Protein AF-A0A833CGF1-F1 (afdb_monomer_lite)

InterPro domains:
  IPR004291 Transposase IS66, central domain [PF03050] (12-80)
  IPR052344 Transposase-related protein [PTHR33678] (7-80)

Organism: NCBI:txid94626

Radius of gyration: 15.97 Å; chains: 1; bounding box: 41×27×38 Å

pLDDT: mean 93.79, std 4.58, range [76.56, 98.44]

Sequence (80 aa):
YSHLATPKRAGGDPLRLAFCWAHGRRKLIKATPKKGSPLVDEALLRIAALYKIEDAIRGKEPEHRRAMRQEMSRPLVDEF

Secondary structure (DSSP, 8-state):
-GGGGSTT-TTSSPPPP---HHHHHHHHHHH--TT--HHHHHHHHHHHHHHHHHHHTTTS-HHHHHHHIIIIIHHHHHT-

Structure (mmCIF, N/CA/C/O backbone):
data_AF-A0A833CGF1-F1
#
_entry.id   AF-A0A833CGF1-F1
#
loop_
_atom_site.group_PDB
_atom_site.id
_atom_site.type_symbol
_atom_site.label_atom_id
_atom_site.label_alt_id
_atom_site.label_comp_id
_atom_site.label_asym_id
_atom_site.label_entity_id
_atom_site.label_seq_id
_atom_site.pdbx_PDB_ins_code
_atom_site.Cartn_x
_atom_site.Cartn_y
_atom_site.Cartn_z
_atom_site.occupancy
_atom_site.B_iso_or_equiv
_atom_site.auth_seq_id
_atom_site.auth_comp_id
_atom_site.auth_asym_id
_atom_site.auth_atom_id
_atom_site.pdbx_PDB_model_num
ATOM 1 N N . TYR A 1 1 ? 6.168 -7.945 13.687 1.00 76.56 1 TYR A N 1
ATOM 2 C CA . TYR A 1 1 ? 7.180 -7.387 12.768 1.00 76.56 1 TYR A CA 1
ATOM 3 C C . TYR A 1 1 ? 7.981 -6.248 13.373 1.00 76.56 1 TYR A C 1
ATOM 5 O O . TYR A 1 1 ? 9.170 -6.216 13.115 1.00 76.56 1 TYR A O 1
ATOM 13 N N . SER A 1 2 ? 7.415 -5.362 14.207 1.00 81.56 2 SER A N 1
ATOM 14 C CA . SER A 1 2 ? 8.190 -4.261 14.813 1.00 81.56 2 SER A CA 1
ATOM 15 C C . SER A 1 2 ? 9.418 -4.729 15.608 1.00 81.56 2 SER A C 1
ATOM 17 O O . SER A 1 2 ? 10.449 -4.077 15.548 1.00 81.56 2 SER A O 1
ATOM 19 N N . HIS A 1 3 ? 9.367 -5.906 16.251 1.00 86.12 3 HIS A N 1
ATOM 20 C CA . HIS A 1 3 ? 10.536 -6.495 16.923 1.00 86.12 3 HIS A CA 1
ATOM 21 C C . HIS A 1 3 ? 11.719 -6.797 15.979 1.00 86.12 3 HIS A C 1
ATOM 23 O O . HIS A 1 3 ? 12.854 -6.852 16.441 1.00 86.12 3 HIS A O 1
ATOM 29 N N . LEU A 1 4 ? 11.484 -6.962 14.666 1.00 88.88 4 LEU A N 1
ATOM 30 C CA . LEU A 1 4 ? 12.529 -7.299 13.688 1.00 88.88 4 LEU A CA 1
ATOM 31 C C . LEU A 1 4 ? 13.400 -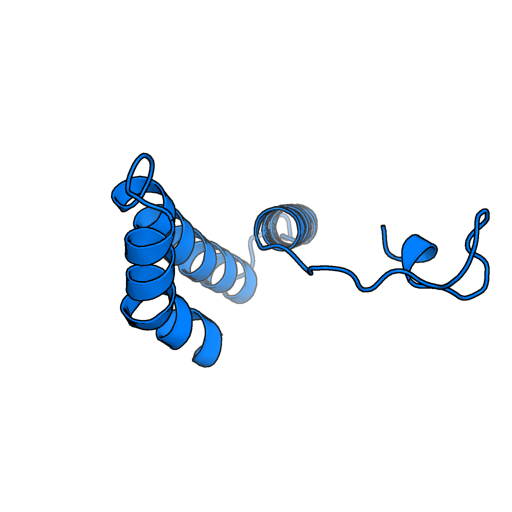6.083 13.365 1.00 88.88 4 LEU A C 1
ATOM 33 O O . LEU A 1 4 ? 14.505 -6.243 12.866 1.00 88.88 4 LEU A O 1
ATOM 37 N N . ALA A 1 5 ? 12.901 -4.883 13.659 1.00 90.31 5 ALA A N 1
ATOM 38 C CA . ALA A 1 5 ? 13.602 -3.620 13.476 1.00 90.31 5 ALA A CA 1
ATOM 39 C C . ALA A 1 5 ? 14.358 -3.177 14.737 1.00 90.31 5 ALA A C 1
ATOM 41 O O . ALA A 1 5 ? 14.778 -2.028 14.828 1.00 90.31 5 ALA A O 1
ATOM 42 N N . THR A 1 6 ? 14.498 -4.055 15.736 1.00 89.38 6 THR A N 1
ATOM 43 C CA . THR A 1 6 ? 15.163 -3.722 17.002 1.00 89.38 6 THR A CA 1
ATOM 44 C C . THR A 1 6 ? 16.542 -4.372 17.098 1.00 89.38 6 THR A C 1
ATOM 46 O O . THR A 1 6 ? 16.725 -5.461 16.551 1.00 89.38 6 THR A O 1
ATOM 49 N N . PRO A 1 7 ? 17.487 -3.784 17.860 1.00 87.62 7 PRO A N 1
ATOM 50 C CA . PRO A 1 7 ? 18.793 -4.398 18.132 1.00 87.62 7 PRO A CA 1
ATOM 51 C C . PRO A 1 7 ? 18.712 -5.742 18.864 1.00 87.62 7 PRO A C 1
ATOM 53 O O . PRO A 1 7 ? 19.675 -6.493 18.894 1.00 87.62 7 PRO A O 1
ATOM 56 N N . LYS A 1 8 ? 17.554 -6.066 19.456 1.00 87.19 8 LYS A N 1
ATOM 57 C CA . LYS A 1 8 ? 17.310 -7.328 20.170 1.00 87.19 8 LYS A CA 1
ATOM 58 C C . LYS A 1 8 ? 16.937 -8.485 19.232 1.00 87.19 8 LYS A C 1
ATOM 60 O O . LYS A 1 8 ? 16.497 -9.533 19.704 1.00 87.19 8 LYS A O 1
ATOM 65 N N . ARG A 1 9 ? 17.031 -8.300 17.912 1.00 89.12 9 ARG A N 1
ATOM 66 C CA . ARG A 1 9 ? 16.715 -9.336 16.926 1.00 89.12 9 ARG A CA 1
ATOM 67 C C . ARG A 1 9 ? 17.732 -10.479 17.023 1.00 89.12 9 ARG A C 1
ATOM 69 O O . ARG A 1 9 ? 18.928 -10.281 16.853 1.00 89.12 9 ARG A O 1
ATOM 76 N N . ALA A 1 10 ? 17.244 -11.699 17.234 1.00 85.12 10 ALA A N 1
ATOM 77 C CA . ALA A 1 10 ? 18.066 -12.894 17.083 1.00 85.12 10 ALA A CA 1
ATOM 78 C C . ALA A 1 10 ? 18.408 -13.113 15.596 1.00 85.12 10 ALA A C 1
ATOM 80 O O . ALA A 1 10 ? 17.523 -13.037 14.739 1.00 85.12 10 ALA A O 1
ATOM 81 N N . GLY A 1 11 ? 19.678 -13.392 15.293 1.00 84.44 11 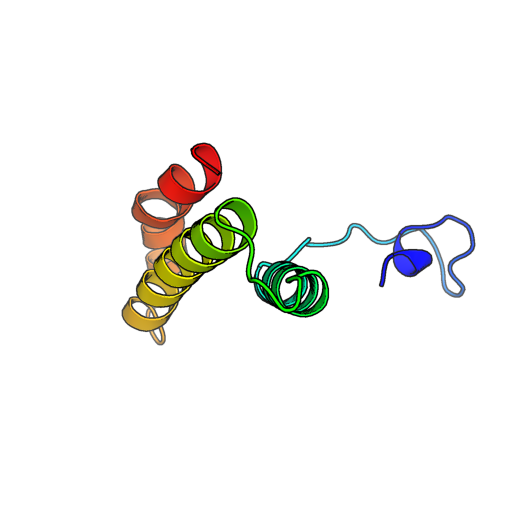GLY A N 1
ATOM 82 C CA . GLY A 1 11 ? 20.139 -13.637 13.920 1.00 84.44 11 GLY A CA 1
ATOM 83 C C . GLY A 1 11 ? 20.601 -12.390 13.153 1.00 84.44 11 GLY A C 1
ATOM 84 O O . GLY A 1 11 ? 20.419 -12.323 11.935 1.00 84.44 11 GLY A O 1
ATOM 85 N N . GLY A 1 12 ? 21.177 -11.408 13.853 1.00 84.12 12 GLY A N 1
ATOM 86 C CA . GLY A 1 12 ? 21.911 -10.285 13.259 1.00 84.12 12 GLY A CA 1
ATOM 87 C C . GLY A 1 12 ? 21.199 -8.937 13.356 1.00 84.12 12 GLY A C 1
ATOM 88 O O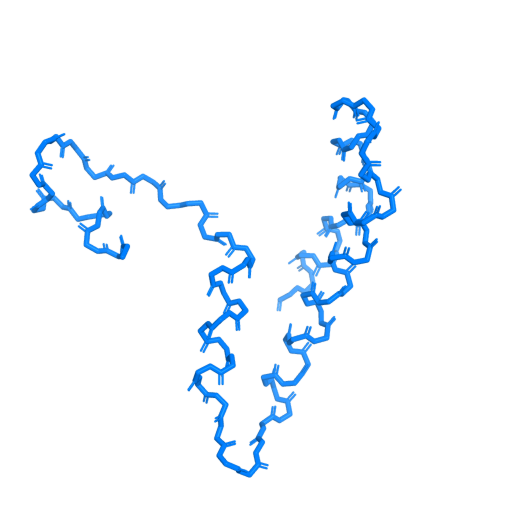 . GLY A 1 12 ? 20.239 -8.777 14.110 1.00 84.12 12 GLY A O 1
ATOM 89 N N . ASP A 1 13 ? 21.678 -7.979 12.565 1.00 91.88 13 ASP A N 1
ATOM 90 C CA . ASP A 1 13 ? 21.292 -6.570 12.655 1.00 91.88 13 ASP A CA 1
ATOM 91 C C . ASP A 1 13 ? 19.783 -6.309 12.465 1.00 91.88 13 ASP A C 1
ATOM 93 O O . ASP A 1 13 ? 19.063 -7.120 11.855 1.00 91.88 13 ASP A O 1
ATOM 97 N N . PRO A 1 14 ? 19.277 -5.165 12.969 1.00 92.81 14 PRO A N 1
ATOM 98 C CA . PRO A 1 14 ? 17.907 -4.723 12.742 1.00 92.81 14 PRO A CA 1
ATOM 99 C C . PRO A 1 14 ? 17.535 -4.685 11.258 1.00 92.81 14 PRO A C 1
ATOM 101 O O . PRO A 1 14 ? 18.250 -4.126 10.427 1.00 92.81 14 PRO A O 1
ATOM 104 N N . LEU A 1 15 ? 16.361 -5.217 10.920 1.00 91.31 15 LEU A N 1
ATOM 105 C CA . LEU A 1 15 ? 15.845 -5.158 9.556 1.00 91.31 15 LEU A CA 1
ATOM 106 C C . LEU A 1 15 ? 15.138 -3.831 9.284 1.00 91.31 15 LEU A C 1
ATOM 108 O O . LEU A 1 15 ? 14.325 -3.359 10.085 1.00 91.31 15 LEU A O 1
ATOM 112 N N . ARG A 1 16 ? 15.357 -3.284 8.085 1.00 91.00 16 ARG A N 1
ATOM 113 C CA . ARG A 1 16 ? 14.535 -2.193 7.556 1.00 91.00 16 ARG A CA 1
ATOM 114 C C . ARG A 1 16 ? 13.173 -2.745 7.148 1.00 91.00 16 ARG A C 1
ATOM 116 O O . ARG A 1 16 ? 13.066 -3.567 6.240 1.00 91.00 16 ARG A O 1
ATOM 123 N N . LEU A 1 17 ? 12.119 -2.286 7.815 1.00 89.81 17 LEU A N 1
ATOM 124 C CA . LEU A 1 17 ? 10.755 -2.659 7.453 1.00 89.81 17 LEU A CA 1
ATOM 125 C C . LEU A 1 17 ? 10.337 -1.936 6.172 1.00 89.81 17 LEU A C 1
ATOM 127 O O . LEU A 1 17 ? 10.552 -0.738 6.028 1.00 89.81 17 LEU A O 1
ATOM 131 N N . ALA A 1 18 ? 9.674 -2.662 5.274 1.00 89.50 18 ALA A N 1
ATOM 132 C CA . ALA A 1 18 ? 9.128 -2.099 4.040 1.00 89.50 18 ALA A CA 1
ATOM 133 C C . ALA A 1 18 ? 7.857 -1.256 4.255 1.00 89.50 18 ALA A C 1
ATOM 135 O O . ALA A 1 18 ? 7.391 -0.626 3.315 1.00 89.50 18 ALA A O 1
ATOM 136 N N . PHE A 1 19 ? 7.251 -1.316 5.451 1.00 87.81 19 PHE A N 1
ATOM 137 C CA . PHE A 1 19 ? 5.978 -0.656 5.783 1.00 87.81 19 PHE A CA 1
ATOM 138 C C . PHE A 1 19 ? 4.886 -0.847 4.717 1.00 87.81 19 PHE A C 1
ATOM 140 O O . PHE A 1 19 ? 4.176 0.080 4.346 1.00 87.81 19 PHE A O 1
ATOM 147 N N . CYS A 1 20 ? 4.747 -2.075 4.204 1.00 92.81 20 CYS A N 1
ATOM 148 C CA . CYS A 1 20 ? 3.896 -2.305 3.044 1.00 92.81 20 CYS A CA 1
ATOM 149 C C . CYS A 1 20 ? 2.406 -2.037 3.321 1.00 92.81 20 CYS A C 1
ATOM 151 O O . CYS A 1 20 ? 1.872 -2.341 4.396 1.00 92.81 20 CYS A O 1
ATOM 153 N N . TRP A 1 21 ? 1.714 -1.556 2.286 1.00 95.00 21 TRP A N 1
ATOM 154 C CA . TRP A 1 21 ? 0.299 -1.177 2.319 1.00 95.00 21 TRP A CA 1
ATOM 155 C C . TRP A 1 21 ? -0.631 -2.283 2.828 1.00 95.00 21 TRP A C 1
ATOM 157 O O . TRP A 1 21 ? -1.591 -2.008 3.543 1.00 95.00 21 TRP A O 1
ATOM 167 N N . ALA A 1 22 ? -0.318 -3.554 2.547 1.00 94.38 22 ALA A N 1
ATOM 168 C CA . ALA A 1 22 ? -1.086 -4.691 3.058 1.00 94.38 22 ALA A CA 1
ATOM 169 C C . ALA A 1 22 ? -1.074 -4.777 4.595 1.00 94.38 22 ALA A C 1
ATOM 171 O O . ALA A 1 22 ? -2.093 -5.091 5.216 1.00 94.38 22 ALA A O 1
ATOM 172 N N . HIS A 1 23 ? 0.065 -4.482 5.231 1.00 93.56 23 HIS A N 1
ATOM 173 C CA . HIS A 1 23 ? 0.157 -4.454 6.689 1.00 93.56 23 HIS A CA 1
ATOM 174 C C . HIS A 1 23 ? -0.508 -3.210 7.279 1.00 93.56 23 HIS A C 1
ATOM 176 O O . HIS A 1 23 ? -1.232 -3.347 8.268 1.00 93.56 23 HIS A O 1
ATOM 182 N N . GLY A 1 24 ? -0.315 -2.039 6.662 1.00 93.44 24 GLY A N 1
ATOM 183 C CA . GLY A 1 24 ? -0.976 -0.793 7.066 1.00 93.44 24 GLY A CA 1
ATOM 184 C C . GLY A 1 24 ? -2.501 -0.925 7.058 1.00 93.44 24 GLY A C 1
ATOM 185 O O . GLY A 1 24 ? -3.144 -0.735 8.090 1.00 93.44 24 GLY A O 1
ATOM 186 N N . ARG A 1 25 ? -3.074 -1.403 5.946 1.00 96.00 25 ARG A N 1
ATOM 187 C CA . ARG A 1 25 ? -4.517 -1.653 5.793 1.00 96.00 25 ARG A CA 1
ATOM 188 C C . ARG A 1 25 ? -5.085 -2.552 6.892 1.00 96.00 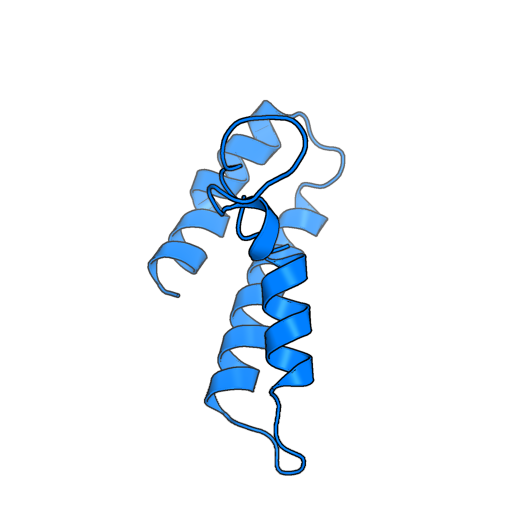25 ARG A C 1
ATOM 190 O O . ARG A 1 25 ? -6.097 -2.218 7.500 1.00 96.00 25 ARG A O 1
ATOM 197 N N . ARG A 1 26 ? -4.439 -3.690 7.185 1.00 95.69 26 ARG A N 1
ATOM 198 C CA . ARG A 1 26 ? -4.897 -4.606 8.252 1.00 95.69 26 ARG A CA 1
ATOM 199 C C . ARG A 1 26 ? -4.919 -3.936 9.625 1.00 95.69 26 ARG A C 1
ATOM 201 O O . ARG A 1 26 ? -5.802 -4.223 10.430 1.00 95.69 26 ARG A O 1
ATOM 208 N N . LYS A 1 27 ? -3.942 -3.071 9.909 1.00 93.12 27 LYS A N 1
ATOM 209 C CA . LYS A 1 27 ? -3.874 -2.330 11.173 1.00 93.12 27 LYS A CA 1
ATOM 210 C C . LYS A 1 27 ? -4.959 -1.261 11.267 1.00 93.12 27 LYS A C 1
ATOM 212 O O . LYS A 1 27 ? -5.578 -1.182 12.321 1.00 93.12 27 LYS A O 1
ATOM 217 N N . LEU A 1 28 ? -5.229 -0.535 10.183 1.00 94.62 28 LEU A N 1
ATOM 218 C CA . LEU A 1 28 ? -6.330 0.431 10.098 1.00 94.62 28 LEU A CA 1
ATOM 219 C C . LEU A 1 28 ? -7.685 -0.233 10.373 1.00 94.62 28 LEU A C 1
ATOM 221 O O . LEU A 1 28 ? -8.407 0.200 11.267 1.00 94.62 28 LEU A O 1
ATOM 225 N N . ILE A 1 29 ? -7.971 -1.358 9.710 1.00 94.69 29 ILE A N 1
ATOM 226 C CA . ILE A 1 29 ? -9.201 -2.134 9.945 1.00 94.69 29 ILE A CA 1
ATOM 227 C C . ILE A 1 29 ? -9.300 -2.567 11.413 1.00 94.69 29 ILE A C 1
ATOM 229 O O . ILE A 1 29 ? -10.331 -2.383 12.050 1.00 94.69 29 ILE A O 1
ATOM 233 N N . LYS A 1 30 ? -8.214 -3.100 11.991 1.00 94.50 30 LYS A N 1
ATOM 234 C CA . LYS A 1 30 ? -8.201 -3.514 13.404 1.00 94.50 30 LYS A CA 1
ATOM 235 C C . LYS A 1 30 ? -8.419 -2.339 14.370 1.00 94.50 30 LYS A C 1
ATOM 237 O O . LYS A 1 30 ? -8.965 -2.545 15.449 1.00 94.50 30 LYS A O 1
ATOM 242 N N . ALA A 1 31 ? -7.950 -1.147 14.013 1.00 91.88 31 ALA A N 1
ATOM 243 C CA . ALA A 1 31 ? -8.091 0.065 14.814 1.00 91.88 31 ALA A CA 1
ATOM 244 C C . ALA A 1 31 ? -9.445 0.768 14.617 1.00 91.88 31 ALA A C 1
ATOM 246 O O . ALA A 1 31 ? -9.745 1.700 15.359 1.00 91.88 31 ALA A O 1
ATOM 247 N N . THR A 1 32 ? -10.256 0.341 13.641 1.00 92.19 32 THR A N 1
ATOM 248 C CA . THR A 1 32 ? -11.545 0.973 13.337 1.00 92.19 32 THR A CA 1
ATOM 249 C C . THR A 1 32 ? -12.513 0.779 14.514 1.00 92.19 32 THR A C 1
ATOM 251 O O . THR A 1 32 ? -12.793 -0.364 14.891 1.00 92.19 32 THR A O 1
ATOM 254 N N . PRO A 1 33 ? -13.037 1.859 15.124 1.00 90.75 33 PRO A N 1
ATOM 255 C CA . PRO A 1 33 ? -14.021 1.758 16.198 1.00 90.75 33 PRO A CA 1
ATOM 256 C C . PRO A 1 33 ? -15.336 1.134 15.716 1.00 90.75 33 PRO A C 1
ATOM 258 O O . PRO A 1 33 ? -15.680 1.220 14.542 1.00 90.75 33 PRO A O 1
ATOM 261 N N . LYS A 1 34 ? -16.152 0.601 16.638 1.00 88.56 34 LYS A N 1
ATOM 262 C CA . LYS A 1 34 ? -17.482 0.049 16.296 1.00 88.56 34 LYS A CA 1
ATOM 263 C C . LYS A 1 34 ? -18.410 1.057 15.606 1.00 88.56 34 LYS A C 1
ATOM 265 O O . LYS A 1 34 ? -19.265 0.655 14.831 1.00 88.56 34 LYS A O 1
ATOM 270 N N . LYS A 1 35 ? -18.257 2.350 15.910 1.00 92.00 35 LYS A N 1
ATOM 271 C CA . LYS A 1 35 ? -19.027 3.444 15.295 1.00 92.00 35 LYS A CA 1
ATOM 272 C C . LYS A 1 35 ? -18.428 3.938 13.965 1.00 92.00 35 LYS A C 1
ATOM 274 O O . LYS A 1 35 ? -18.940 4.904 13.416 1.00 92.00 35 LYS A O 1
ATOM 279 N N . GLY A 1 36 ? -17.360 3.309 13.468 1.00 91.44 36 GLY A N 1
ATOM 280 C CA . GLY A 1 36 ? -16.575 3.803 12.335 1.00 91.44 36 GLY A CA 1
ATOM 281 C C . GLY A 1 36 ? -15.627 4.943 12.716 1.00 91.44 36 GLY A C 1
ATOM 282 O O . GLY A 1 36 ? -15.563 5.366 13.876 1.00 91.44 36 GLY A O 1
ATOM 283 N N . SER A 1 37 ? -14.851 5.416 11.742 1.00 95.31 37 SER A N 1
ATOM 284 C CA . SER A 1 37 ? -13.990 6.593 11.879 1.00 95.31 37 SER A CA 1
ATOM 285 C C . SER A 1 37 ? -13.749 7.201 10.495 1.00 95.31 37 SER A C 1
ATOM 287 O O . SER A 1 37 ? -13.061 6.563 9.698 1.00 95.31 37 SER A O 1
ATOM 289 N N . PRO A 1 38 ? -14.222 8.436 10.226 1.00 94.31 38 PRO A N 1
ATOM 290 C CA . PRO A 1 38 ? -14.065 9.070 8.915 1.00 94.31 38 PRO A CA 1
ATOM 291 C C . PRO A 1 38 ? -12.613 9.104 8.426 1.00 94.31 38 PRO A C 1
ATOM 293 O O . PRO A 1 38 ? -12.346 8.853 7.257 1.00 94.31 38 PRO A O 1
ATOM 296 N N . LEU A 1 39 ? -11.665 9.326 9.343 1.00 93.38 39 LEU A N 1
ATOM 297 C CA . LEU A 1 39 ? -10.234 9.324 9.041 1.00 93.38 39 LEU A CA 1
ATOM 298 C C . LEU A 1 39 ? -9.733 7.942 8.592 1.00 93.38 39 LEU A C 1
ATOM 300 O O . LEU A 1 39 ? -8.942 7.833 7.658 1.00 93.38 39 LEU A O 1
ATOM 304 N N . VAL A 1 40 ? -10.174 6.873 9.263 1.00 94.69 40 VAL A N 1
ATOM 305 C CA . VAL A 1 40 ? -9.787 5.505 8.887 1.00 94.69 40 VAL A CA 1
ATOM 306 C C . VAL A 1 40 ? -10.429 5.116 7.560 1.00 94.69 40 VAL A C 1
ATOM 308 O O . VAL A 1 40 ? -9.767 4.498 6.728 1.00 94.69 40 VAL A O 1
ATOM 311 N N . ASP A 1 41 ? -11.682 5.505 7.345 1.00 94.62 41 ASP A N 1
ATOM 312 C CA . ASP A 1 41 ? -12.409 5.230 6.109 1.00 94.62 41 ASP A CA 1
ATOM 313 C C . ASP A 1 41 ? -11.737 5.924 4.914 1.00 94.62 41 ASP A C 1
ATOM 315 O O . ASP A 1 41 ? -11.477 5.283 3.893 1.00 94.62 41 ASP A O 1
ATOM 319 N N . GLU A 1 42 ? -11.345 7.192 5.064 1.00 95.50 42 GLU A N 1
ATOM 320 C CA . GLU A 1 42 ? -10.584 7.928 4.052 1.00 95.50 42 GLU A CA 1
ATOM 321 C C . GLU A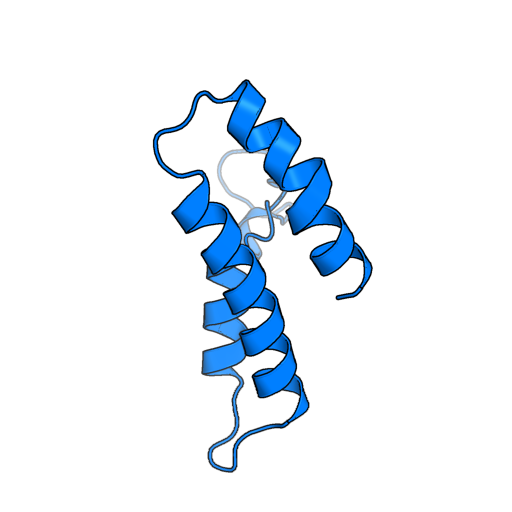 1 42 ? -9.227 7.269 3.763 1.00 95.50 42 GLU A C 1
ATOM 323 O O . GLU A 1 42 ? -8.879 7.025 2.604 1.00 95.50 42 GLU A O 1
ATOM 328 N N . ALA A 1 43 ? -8.480 6.894 4.805 1.00 95.44 43 ALA A N 1
ATOM 329 C CA . ALA A 1 43 ? -7.212 6.187 4.651 1.00 95.44 43 ALA A CA 1
ATOM 330 C C . ALA A 1 43 ? -7.382 4.852 3.896 1.00 95.44 43 ALA A C 1
ATOM 332 O O . ALA A 1 43 ? -6.569 4.503 3.035 1.00 95.44 43 ALA A O 1
ATOM 333 N N . LEU A 1 44 ? -8.450 4.099 4.180 1.00 96.12 44 LEU A N 1
ATOM 334 C CA . LEU A 1 44 ? -8.767 2.855 3.477 1.00 96.12 44 LEU A CA 1
ATOM 335 C C . LEU A 1 44 ? -9.146 3.098 2.010 1.00 96.12 44 LEU A C 1
ATOM 337 O O . LEU A 1 44 ? -8.742 2.304 1.156 1.00 96.12 44 LEU A O 1
ATOM 341 N N . LEU A 1 45 ? -9.857 4.187 1.701 1.00 96.19 45 LEU A N 1
ATOM 342 C CA . LEU A 1 45 ? -10.177 4.587 0.326 1.00 96.19 45 LEU A CA 1
ATOM 343 C C . LEU A 1 45 ? -8.919 4.945 -0.474 1.00 96.19 45 LEU A C 1
ATOM 345 O O . LEU A 1 45 ? -8.750 4.452 -1.592 1.00 96.19 45 LEU A O 1
ATOM 349 N N . ARG A 1 46 ? -7.998 5.720 0.109 1.00 96.06 46 ARG A N 1
ATOM 350 C CA . ARG A 1 46 ? -6.707 6.051 -0.520 1.00 96.06 46 ARG A CA 1
ATOM 351 C C . ARG A 1 46 ? -5.872 4.791 -0.792 1.00 96.06 46 ARG A C 1
ATOM 353 O O . ARG A 1 46 ? -5.371 4.603 -1.899 1.00 96.06 46 ARG A O 1
ATOM 360 N N . ILE A 1 47 ? -5.805 3.849 0.157 1.00 97.19 47 ILE A N 1
ATOM 361 C CA . ILE A 1 47 ? -5.134 2.550 -0.063 1.00 97.19 47 ILE A CA 1
ATOM 362 C C . ILE A 1 47 ? -5.830 1.732 -1.163 1.00 97.19 47 ILE A C 1
ATOM 364 O O . ILE A 1 47 ? -5.162 1.069 -1.960 1.00 97.19 47 ILE A O 1
ATOM 368 N N . ALA A 1 48 ? -7.163 1.760 -1.233 1.00 97.56 48 ALA A N 1
ATOM 369 C CA . ALA A 1 48 ? -7.902 1.066 -2.283 1.00 97.56 48 ALA A CA 1
ATOM 370 C C . ALA A 1 48 ? -7.585 1.627 -3.680 1.00 97.56 48 ALA A C 1
ATOM 372 O O . ALA A 1 48 ? -7.511 0.852 -4.634 1.00 97.56 48 ALA A O 1
ATOM 373 N N . ALA A 1 49 ? -7.339 2.936 -3.810 1.00 97.69 49 ALA A N 1
ATOM 374 C CA . ALA A 1 49 ? -6.898 3.543 -5.066 1.00 97.69 49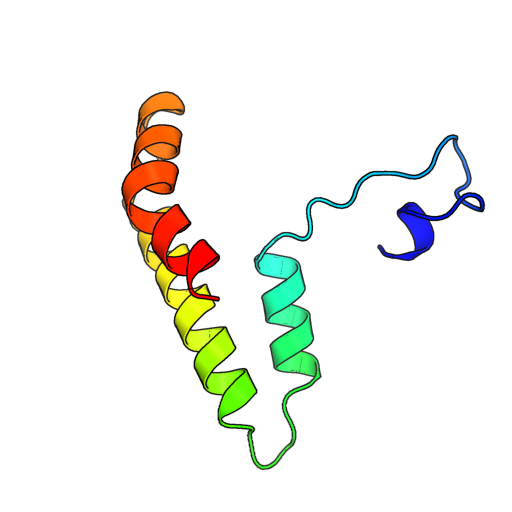 ALA A CA 1
ATOM 375 C C . ALA A 1 49 ? -5.543 2.981 -5.533 1.00 97.69 49 ALA A C 1
ATOM 377 O O . ALA A 1 49 ? -5.410 2.594 -6.695 1.00 97.69 49 ALA A O 1
ATOM 378 N N . LEU A 1 50 ? -4.581 2.805 -4.617 1.00 97.56 50 LEU A N 1
ATOM 379 C CA . LEU A 1 50 ? -3.307 2.143 -4.928 1.00 97.56 50 LEU A CA 1
ATOM 380 C C . LEU A 1 50 ? -3.519 0.711 -5.436 1.00 97.56 50 LEU A C 1
ATOM 382 O O . LEU A 1 50 ? -2.877 0.280 -6.390 1.00 97.56 50 LEU A O 1
ATOM 386 N N . TYR A 1 51 ? -4.442 -0.037 -4.830 1.00 97.75 51 TYR A N 1
ATOM 387 C CA . TYR A 1 51 ? -4.725 -1.413 -5.250 1.00 97.75 51 TYR A CA 1
ATOM 388 C C . TYR A 1 51 ? -5.387 -1.498 -6.623 1.00 97.75 51 TYR A C 1
ATOM 390 O O . TYR A 1 51 ? -5.100 -2.442 -7.354 1.00 97.75 51 TYR A O 1
ATOM 398 N N . LYS A 1 52 ? -6.214 -0.516 -7.000 1.00 98.31 52 LYS A N 1
ATOM 399 C CA . LYS A 1 52 ? -6.760 -0.432 -8.363 1.00 98.31 52 LYS A CA 1
ATOM 400 C C . LYS A 1 52 ? -5.644 -0.283 -9.401 1.00 98.31 52 LYS A C 1
ATOM 402 O O . LYS A 1 52 ? -5.677 -0.968 -10.419 1.00 98.31 52 LYS A O 1
ATOM 407 N N . ILE A 1 53 ? -4.634 0.544 -9.118 1.00 98.00 53 ILE A N 1
ATOM 408 C CA . ILE A 1 53 ? -3.459 0.693 -9.990 1.00 98.00 53 ILE A CA 1
ATOM 409 C C . ILE A 1 53 ? -2.686 -0.627 -10.084 1.00 98.00 53 ILE A C 1
ATOM 411 O O . ILE A 1 53 ? -2.390 -1.089 -11.183 1.00 98.00 53 ILE A O 1
ATOM 415 N N . GLU A 1 54 ? -2.391 -1.265 -8.946 1.00 97.75 54 GLU A N 1
ATOM 416 C CA . GLU A 1 54 ? -1.651 -2.537 -8.917 1.00 97.75 54 GLU A CA 1
ATOM 417 C C . GLU A 1 54 ? -2.375 -3.674 -9.650 1.00 97.75 54 GLU A C 1
ATOM 419 O O . GLU A 1 54 ? -1.725 -4.549 -10.224 1.00 97.75 54 GLU A O 1
ATOM 424 N N . ASP A 1 55 ? -3.709 -3.681 -9.632 1.00 98.31 55 ASP A N 1
ATOM 425 C CA . ASP A 1 55 ? -4.512 -4.653 -10.372 1.00 98.31 55 ASP A CA 1
ATOM 426 C C . ASP A 1 55 ? -4.426 -4.413 -11.886 1.00 98.31 55 ASP A C 1
ATOM 428 O O . ASP A 1 55 ? -4.144 -5.348 -12.635 1.00 98.31 55 ASP A O 1
ATOM 432 N N . ALA A 1 56 ? -4.536 -3.155 -12.326 1.00 98.00 56 ALA A N 1
ATOM 433 C CA . ALA A 1 56 ? -4.446 -2.778 -13.738 1.00 98.00 56 ALA A CA 1
ATOM 434 C C . ALA A 1 56 ? -3.076 -3.091 -14.371 1.00 98.00 56 ALA A C 1
ATOM 436 O O . ALA A 1 56 ? -2.994 -3.444 -15.549 1.00 98.00 56 ALA A O 1
ATOM 437 N N . ILE A 1 57 ? -1.991 -2.988 -13.597 1.00 98.06 57 ILE A N 1
ATOM 438 C CA . ILE A 1 57 ? -0.622 -3.249 -14.078 1.00 98.06 57 ILE A CA 1
ATOM 439 C C . ILE A 1 57 ? -0.151 -4.686 -13.804 1.00 98.06 57 ILE A C 1
ATOM 441 O O . ILE A 1 57 ? 1.002 -5.034 -14.091 1.00 98.06 57 ILE A O 1
ATOM 445 N N . ARG A 1 58 ? -1.001 -5.544 -13.225 1.00 97.44 58 ARG A N 1
ATOM 446 C CA . ARG A 1 58 ? -0.648 -6.939 -12.941 1.00 97.44 58 ARG A CA 1
ATOM 447 C C . ARG A 1 58 ? -0.337 -7.683 -14.244 1.00 97.44 58 ARG A C 1
ATOM 449 O O . ARG A 1 58 ? -1.015 -7.523 -15.250 1.00 97.44 58 ARG A O 1
ATOM 456 N N . GLY A 1 59 ? 0.712 -8.506 -14.222 1.00 97.50 59 GLY A N 1
ATOM 457 C CA . GLY A 1 59 ? 1.146 -9.289 -15.386 1.00 97.50 59 GLY A CA 1
ATOM 458 C C . GLY A 1 59 ? 1.907 -8.499 -16.457 1.00 97.50 59 GLY A C 1
ATOM 459 O O . GLY A 1 59 ? 2.349 -9.099 -17.427 1.00 97.50 59 GLY A O 1
ATOM 460 N N . LYS A 1 60 ? 2.093 -7.182 -16.291 1.00 97.75 60 LYS A N 1
ATOM 461 C CA . LYS A 1 60 ? 2.962 -6.373 -17.157 1.00 97.75 60 LYS A CA 1
ATOM 462 C C . LYS A 1 60 ? 4.437 -6.524 -16.773 1.00 97.75 60 LYS A C 1
ATOM 464 O O . LYS A 1 60 ? 4.756 -6.871 -15.630 1.00 97.75 60 LYS A O 1
ATOM 469 N N . GLU A 1 61 ? 5.313 -6.168 -17.710 1.00 98.12 61 GLU A N 1
ATOM 470 C CA . GLU A 1 61 ? 6.764 -6.170 -17.516 1.00 98.12 61 GLU A CA 1
ATOM 471 C C . GLU A 1 61 ? 7.200 -5.333 -16.297 1.00 98.12 61 GLU A C 1
ATOM 473 O O . GLU A 1 61 ? 6.562 -4.317 -15.976 1.00 98.12 61 GLU A O 1
ATOM 478 N N . PRO A 1 62 ? 8.275 -5.728 -15.589 1.00 98.00 62 PRO A N 1
ATOM 479 C CA . PRO A 1 62 ? 8.746 -5.039 -14.388 1.00 98.00 62 PRO A CA 1
ATOM 480 C C . PRO A 1 62 ? 8.950 -3.530 -14.573 1.00 98.00 62 PRO A C 1
ATOM 482 O O . PRO A 1 62 ? 8.486 -2.749 -13.735 1.00 98.00 62 PRO A O 1
ATOM 485 N N . GLU A 1 63 ? 9.569 -3.118 -15.676 1.00 98.19 63 GLU A N 1
ATOM 486 C CA . GLU A 1 63 ? 9.859 -1.721 -16.009 1.00 98.19 63 GLU A CA 1
ATOM 487 C C . GLU A 1 63 ? 8.570 -0.920 -16.196 1.00 98.19 63 GLU A C 1
ATOM 489 O O . GLU A 1 63 ? 8.438 0.176 -15.648 1.00 98.19 63 GLU A O 1
ATOM 494 N N . HIS A 1 64 ? 7.582 -1.495 -16.886 1.00 97.75 64 HIS A N 1
ATOM 495 C CA . HIS A 1 64 ? 6.280 -0.864 -17.090 1.00 97.75 64 HIS A CA 1
ATOM 496 C C . HIS A 1 64 ? 5.531 -0.690 -15.765 1.00 97.75 64 HIS A C 1
ATOM 498 O O . HIS A 1 64 ? 5.020 0.391 -15.469 1.00 97.75 64 HIS A O 1
ATOM 504 N N . ARG A 1 65 ? 5.531 -1.717 -14.904 1.00 98.44 65 ARG A N 1
ATOM 505 C CA . ARG A 1 65 ? 4.935 -1.605 -13.563 1.00 98.44 65 ARG A CA 1
ATOM 506 C C . ARG A 1 65 ? 5.622 -0.529 -12.728 1.00 98.44 65 ARG A C 1
ATOM 508 O O . ARG A 1 65 ? 4.958 0.190 -11.986 1.00 98.44 65 ARG A O 1
ATOM 515 N N . ARG A 1 66 ? 6.950 -0.410 -12.822 1.00 98.19 66 ARG A N 1
ATOM 516 C CA . ARG A 1 66 ? 7.705 0.639 -12.125 1.00 98.19 66 ARG A CA 1
ATOM 517 C C . ARG A 1 66 ? 7.329 2.028 -12.636 1.00 98.19 66 ARG A C 1
ATOM 519 O O . ARG A 1 66 ? 7.067 2.890 -11.802 1.00 98.19 66 ARG A O 1
ATOM 526 N N . ALA A 1 67 ? 7.286 2.231 -13.952 1.00 98.31 67 ALA A N 1
ATOM 527 C CA . ALA A 1 67 ? 6.896 3.505 -14.555 1.00 98.31 67 ALA A CA 1
ATOM 528 C C . ALA A 1 67 ? 5.492 3.923 -14.097 1.00 98.31 67 ALA A C 1
ATOM 530 O O . ALA A 1 67 ? 5.319 5.006 -13.545 1.00 98.31 67 ALA A O 1
ATOM 531 N N . MET A 1 68 ? 4.527 3.004 -14.174 1.00 98.25 68 MET A N 1
ATOM 532 C CA . MET A 1 68 ? 3.145 3.275 -13.778 1.00 98.25 68 MET A CA 1
ATOM 533 C C . MET A 1 68 ? 2.988 3.609 -12.294 1.00 98.25 68 MET A C 1
ATOM 535 O O . MET A 1 68 ? 2.194 4.474 -11.937 1.00 98.25 68 MET A O 1
ATOM 539 N N . ARG A 1 69 ? 3.768 2.976 -11.409 1.00 97.94 69 ARG A N 1
ATOM 540 C CA . ARG A 1 69 ? 3.788 3.358 -9.988 1.00 97.94 69 ARG A CA 1
ATOM 541 C C . ARG A 1 69 ? 4.354 4.756 -9.765 1.00 97.94 69 ARG A C 1
ATOM 543 O O . ARG A 1 69 ? 3.879 5.443 -8.870 1.00 97.94 69 ARG A O 1
ATOM 550 N N . GLN A 1 70 ? 5.373 5.163 -10.522 1.00 98.25 70 GLN A N 1
ATOM 551 C CA . GLN A 1 70 ? 5.937 6.512 -10.398 1.00 98.25 70 GLN A CA 1
ATOM 552 C C . GLN A 1 70 ? 4.971 7.584 -10.901 1.00 98.25 70 GLN A C 1
ATOM 554 O O . GLN A 1 70 ? 4.924 8.660 -10.323 1.00 98.25 70 GLN A O 1
ATOM 559 N N . GLU A 1 71 ? 4.203 7.284 -11.943 1.00 98.06 71 GLU A N 1
ATOM 560 C CA . GLU A 1 71 ? 3.257 8.229 -12.534 1.00 98.06 71 GLU A CA 1
ATOM 561 C C . GLU A 1 71 ? 1.933 8.295 -11.763 1.00 98.06 71 GLU A C 1
ATOM 563 O O . GLU A 1 71 ? 1.451 9.381 -11.466 1.00 98.06 71 GLU A O 1
ATOM 568 N N . MET A 1 72 ? 1.358 7.145 -11.399 1.00 97.81 72 MET A N 1
ATOM 569 C CA . MET A 1 72 ? 0.008 7.085 -10.826 1.00 97.81 72 MET A CA 1
ATOM 570 C C . MET A 1 72 ? -0.009 6.838 -9.319 1.00 97.81 72 MET A C 1
ATOM 572 O O . MET A 1 72 ? -0.789 7.458 -8.603 1.00 97.81 72 MET A O 1
ATOM 576 N N . SER A 1 73 ? 0.821 5.920 -8.812 1.00 97.69 73 SER A N 1
ATOM 577 C CA . SER A 1 73 ? 0.780 5.568 -7.385 1.00 97.69 73 SER A CA 1
ATOM 578 C C . SER A 1 73 ? 1.488 6.604 -6.519 1.00 97.69 73 SER A C 1
ATOM 580 O O . SER A 1 73 ? 1.024 6.888 -5.422 1.00 97.69 73 SER A O 1
ATOM 582 N N . ARG A 1 74 ? 2.615 7.157 -6.980 1.00 97.12 74 ARG A N 1
ATOM 583 C CA . ARG A 1 74 ? 3.437 8.087 -6.196 1.00 97.12 74 ARG A CA 1
ATOM 584 C C . ARG A 1 74 ? 2.687 9.362 -5.790 1.00 97.12 74 ARG A C 1
ATOM 586 O O . ARG A 1 74 ? 2.722 9.640 -4.597 1.00 97.12 74 ARG A O 1
ATOM 593 N N . PRO A 1 75 ? 1.958 10.073 -6.674 1.00 97.38 75 PRO A N 1
ATOM 594 C CA . PRO A 1 75 ? 1.192 11.248 -6.253 1.00 97.38 75 PRO A CA 1
ATOM 595 C C . PRO A 1 75 ? 0.186 10.936 -5.135 1.00 97.38 75 PRO A C 1
ATOM 597 O O . PRO A 1 75 ? 0.122 11.657 -4.150 1.00 97.38 75 PRO A O 1
ATOM 600 N N . LEU A 1 76 ? -0.513 9.796 -5.220 1.00 96.12 76 LEU A N 1
ATOM 601 C CA . LEU A 1 76 ? -1.466 9.364 -4.186 1.00 96.12 76 LEU A CA 1
ATOM 602 C C . LEU A 1 76 ? -0.802 9.064 -2.835 1.00 96.12 76 LEU A C 1
ATOM 604 O O . LEU A 1 76 ? -1.456 9.139 -1.797 1.00 96.12 76 LEU A O 1
ATOM 608 N N . VAL A 1 77 ? 0.468 8.652 -2.851 1.00 95.00 77 VAL A N 1
ATOM 609 C CA . VAL A 1 77 ? 1.257 8.418 -1.635 1.00 95.00 77 VAL A CA 1
ATOM 610 C C . VAL A 1 77 ? 1.796 9.728 -1.075 1.00 95.00 77 VAL A C 1
ATOM 612 O O . VAL A 1 77 ? 1.807 9.889 0.139 1.00 95.00 77 VAL A O 1
ATOM 615 N N . ASP A 1 78 ? 2.225 10.650 -1.935 1.00 95.75 78 ASP A N 1
ATOM 616 C CA . ASP A 1 78 ? 2.746 11.956 -1.523 1.00 95.75 78 ASP A CA 1
ATOM 617 C C . ASP A 1 78 ? 1.638 12.839 -0.900 1.00 95.75 78 ASP A C 1
ATOM 619 O O . ASP A 1 78 ? 1.923 13.674 -0.045 1.00 95.75 78 ASP A O 1
ATOM 623 N N . GLU A 1 79 ? 0.372 12.617 -1.273 1.00 92.31 79 GLU A N 1
ATOM 624 C CA . GLU A 1 79 ? -0.818 13.263 -0.691 1.00 92.31 79 GLU A CA 1
ATOM 625 C C . GLU A 1 79 ? -1.369 12.570 0.575 1.00 92.31 79 GLU A C 1
ATOM 627 O O . GLU A 1 79 ? -2.350 13.044 1.165 1.00 92.31 79 GLU A O 1
ATOM 632 N N . PHE A 1 80 ? -0.796 11.428 0.974 1.00 84.81 80 PHE A N 1
ATOM 633 C CA . PHE A 1 80 ? -1.315 10.592 2.059 1.00 84.81 80 PHE A CA 1
ATOM 634 C C . PHE A 1 80 ? -1.000 11.148 3.450 1.00 84.81 80 PHE A C 1
ATOM 636 O O . PHE A 1 80 ? -1.970 11.253 4.237 1.00 84.81 80 PHE A O 1
#

Foldseek 3Di:
DVVQQDCPDPPDHRDDDPPDLVVVLVVLVVPADPVGDPVSVVVNVLSVQLVVQCVVCPPPDPVVSVVSCVVRVVVSVVVD